Protein AF-A0A814ZM51-F1 (afdb_monomer)

Foldseek 3Di:
DDKDKDFPDLPDDQCCPPPVNVVLLVVLVVCVVVVVDDPVVSVVVSVVVSVVVSCVCPDVVVVVVCLWPKDKDAAWPDWDDDPRMIMTDGQKMKIATPVHRVDIDIDHD

Solvent-accessible surface area (backbone atoms only — not comparable to full-atom values): 6319 Å² total; per-residue (Å²): 129,56,69,49,78,49,66,83,59,98,79,83,67,79,50,48,84,40,76,67,29,40,55,49,51,54,53,49,48,52,38,39,74,70,64,76,43,52,72,70,56,52,54,48,52,53,52,52,48,44,52,52,51,50,52,51,67,69,30,64,69,45,64,64,71,41,66,44,52,74,45,75,53,64,49,73,72,49,75,48,78,56,94,65,33,36,41,38,32,39,55,32,38,35,39,33,29,72,73,40,77,85,52,67,47,78,48,67,113

InterPro domains:
  IPR003194 Transcription initiation factor IIA, gamma subunit [PTHR10966] (17-99)
  IPR009083 Transcription factor IIA, alpha-helical domain [G3DSA:1.10.287.190] (16-63)
  IPR009088 Transcription factor IIA, beta-barrel [G3DSA:2.30.18.10] (68-106)
  IPR009088 Transcription factor IIA, beta-barrel [SSF50784] (68-99)
  IPR015871 Transcription initiation factor IIA, gamma subunit, C-terminal [PF02751] (73-98)

Structure (mmCIF, N/CA/C/O backbone):
data_AF-A0A814ZM51-F1
#
_entry.id   AF-A0A814ZM51-F1
#
loop_
_atom_site.group_PDB
_atom_site.id
_atom_site.type_symbol
_atom_site.label_atom_id
_atom_site.label_alt_id
_atom_site.label_comp_id
_atom_site.label_asym_id
_atom_site.label_entity_id
_atom_site.label_seq_id
_atom_site.pdbx_PDB_ins_code
_atom_site.Cartn_x
_atom_site.Cartn_y
_atom_site.Cartn_z
_atom_site.occupancy
_atom_site.B_iso_or_equiv
_atom_site.auth_seq_id
_atom_site.auth_comp_id
_atom_site.auth_asym_id
_atom_site.auth_atom_id
_atom_site.pdbx_PDB_model_num
ATOM 1 N N . MET A 1 1 ? -3.002 -11.099 -12.528 1.00 53.59 1 MET A N 1
ATOM 2 C CA . MET A 1 1 ? -3.343 -9.691 -12.816 1.00 53.59 1 MET A CA 1
ATOM 3 C C . MET A 1 1 ? -2.473 -8.788 -11.958 1.00 53.59 1 MET A C 1
ATOM 5 O O . MET A 1 1 ? -2.750 -8.614 -10.774 1.00 53.59 1 MET A O 1
ATOM 9 N N . ASN A 1 2 ? -1.406 -8.246 -12.542 1.00 67.81 2 ASN A N 1
ATOM 10 C CA . ASN A 1 2 ? -0.422 -7.419 -11.839 1.00 67.81 2 ASN A CA 1
ATOM 11 C C . ASN A 1 2 ? -0.756 -5.923 -11.985 1.00 67.81 2 ASN A C 1
ATOM 13 O O . ASN A 1 2 ? -0.499 -5.327 -13.032 1.00 67.81 2 ASN A O 1
ATOM 17 N N . TYR A 1 3 ? -1.324 -5.300 -10.948 1.00 66.94 3 TYR A N 1
ATOM 18 C CA . TYR A 1 3 ? -1.589 -3.856 -10.925 1.00 66.94 3 TYR A CA 1
ATOM 19 C C . TYR A 1 3 ? -0.751 -3.141 -9.861 1.00 66.94 3 TYR A C 1
ATOM 21 O O . TYR A 1 3 ? -0.528 -3.654 -8.766 1.00 66.94 3 TYR A O 1
ATOM 29 N N . ILE A 1 4 ? -0.298 -1.933 -10.190 1.00 71.31 4 ILE A N 1
ATOM 30 C CA . ILE A 1 4 ? 0.403 -1.026 -9.279 1.00 71.31 4 ILE A CA 1
ATOM 31 C C . ILE A 1 4 ? -0.414 0.249 -9.157 1.00 71.31 4 ILE A C 1
ATOM 33 O O . ILE A 1 4 ? -0.828 0.829 -10.160 1.00 71.31 4 ILE A O 1
ATOM 37 N N . VAL A 1 5 ? -0.616 0.705 -7.924 1.00 67.31 5 VAL A N 1
ATOM 38 C CA . VAL A 1 5 ? -1.320 1.954 -7.643 1.00 67.31 5 VAL A CA 1
ATOM 39 C C . VAL A 1 5 ? -0.331 2.972 -7.078 1.00 67.31 5 VAL A C 1
ATOM 41 O O . VAL A 1 5 ? 0.317 2.713 -6.065 1.00 67.31 5 VAL A O 1
ATOM 44 N N . PHE A 1 6 ? -0.210 4.124 -7.734 1.00 68.56 6 PHE A N 1
ATOM 45 C CA . PHE A 1 6 ? 0.546 5.282 -7.262 1.00 68.56 6 PHE A CA 1
ATOM 46 C C . PHE A 1 6 ? -0.409 6.384 -6.823 1.00 68.56 6 PHE A C 1
ATOM 48 O O . PHE A 1 6 ? -1.471 6.585 -7.406 1.00 68.56 6 PHE A O 1
ATOM 55 N N . PHE A 1 7 ? 0.002 7.151 -5.824 1.00 64.19 7 PHE A N 1
ATOM 56 C CA . PHE A 1 7 ? -0.790 8.242 -5.276 1.00 64.19 7 PHE A CA 1
ATOM 57 C C . PHE A 1 7 ? 0.064 9.500 -5.273 1.00 64.19 7 PHE A C 1
ATOM 59 O O . PHE A 1 7 ? 1.199 9.473 -4.798 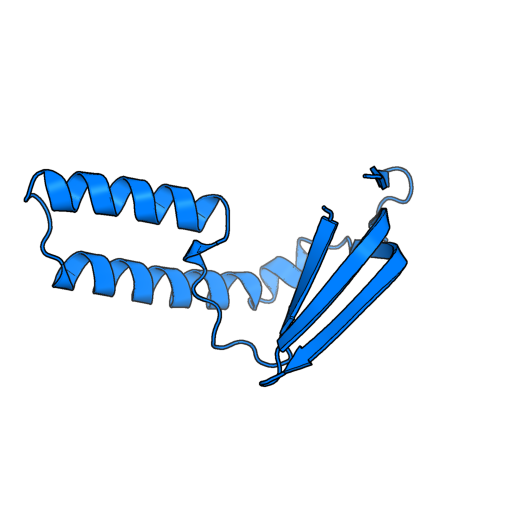1.00 64.19 7 PHE A O 1
ATOM 66 N N . ASN A 1 8 ? -0.476 10.603 -5.795 1.00 48.53 8 ASN A N 1
ATOM 67 C CA . ASN A 1 8 ? 0.218 11.896 -5.796 1.00 48.53 8 ASN A CA 1
ATOM 68 C C . ASN A 1 8 ? 0.037 12.685 -4.481 1.00 48.53 8 ASN A C 1
ATOM 70 O O . ASN A 1 8 ? 0.417 13.847 -4.393 1.00 48.53 8 ASN A O 1
ATOM 74 N N . GLY A 1 9 ? -0.510 12.059 -3.437 1.00 45.53 9 GLY A N 1
ATOM 75 C CA . GLY A 1 9 ? -0.735 12.675 -2.134 1.00 45.53 9 GLY A CA 1
ATOM 76 C C . GLY A 1 9 ? -0.583 11.648 -1.019 1.00 45.53 9 GLY A C 1
ATOM 77 O O . GLY A 1 9 ? -1.189 10.582 -1.054 1.00 45.53 9 GLY A O 1
ATOM 78 N N . ALA A 1 10 ? 0.234 11.972 -0.019 1.00 44.91 10 ALA A N 1
ATOM 79 C CA . ALA A 1 10 ? 0.653 11.071 1.055 1.00 44.91 10 ALA A CA 1
ATOM 80 C C . ALA A 1 10 ? -0.428 10.740 2.110 1.00 44.91 10 ALA A C 1
ATOM 82 O O . ALA A 1 10 ? -0.075 10.283 3.193 1.00 44.91 10 ALA A O 1
ATOM 83 N N . TYR A 1 11 ? -1.717 11.000 1.854 1.00 46.19 11 TYR A N 1
ATOM 84 C CA . TYR A 1 11 ? -2.679 11.154 2.954 1.00 46.19 11 TYR A CA 1
ATOM 85 C C . TYR A 1 11 ? -3.955 10.318 2.932 1.00 46.19 11 TYR A C 1
ATOM 87 O O . TYR A 1 11 ? -4.644 10.310 3.946 1.00 46.19 11 TYR A O 1
ATOM 95 N N . LEU A 1 12 ? -4.284 9.569 1.880 1.00 45.66 12 LEU A N 1
ATOM 96 C CA . LEU A 1 12 ? -5.540 8.806 1.870 1.00 45.66 12 LEU A CA 1
ATOM 97 C C . LEU A 1 12 ? -5.372 7.446 1.201 1.00 45.66 12 LEU A C 1
ATOM 99 O O . LEU A 1 12 ? -5.927 7.170 0.144 1.00 45.66 12 LEU A O 1
ATOM 103 N N . ILE A 1 13 ? -4.623 6.566 1.856 1.00 50.38 13 ILE A N 1
ATOM 104 C CA . ILE A 1 13 ? -4.770 5.133 1.634 1.00 50.38 13 ILE A CA 1
ATOM 105 C C . ILE A 1 13 ? -5.037 4.546 3.005 1.00 50.38 13 ILE A C 1
ATOM 107 O O . ILE A 1 13 ? -4.164 4.581 3.868 1.00 50.38 13 ILE A O 1
ATOM 111 N N . LYS A 1 14 ? -6.243 4.008 3.202 1.00 56.09 14 LYS A N 1
ATOM 112 C CA . LYS A 1 14 ? -6.465 3.009 4.247 1.00 56.09 14 LYS A CA 1
ATOM 113 C C . LYS A 1 14 ? -5.405 1.934 4.033 1.00 56.09 14 LYS A C 1
ATOM 115 O O . LYS A 1 14 ? -5.502 1.172 3.069 1.00 56.09 14 LYS A O 1
ATOM 120 N N . GLN A 1 15 ? -4.413 1.848 4.916 1.00 60.00 15 GLN A N 1
ATOM 121 C CA . GLN A 1 15 ? -3.326 0.865 4.824 1.00 60.00 15 GLN A CA 1
ATOM 122 C C . GLN A 1 15 ? -3.839 -0.583 4.977 1.00 60.00 15 GLN A C 1
ATOM 124 O O . GLN A 1 15 ? -3.072 -1.538 4.860 1.00 60.00 15 GLN A O 1
ATOM 129 N N . VAL A 1 16 ? -5.152 -0.746 5.177 1.00 58.28 16 VAL A N 1
ATOM 130 C CA . VAL A 1 16 ? -5.936 -1.985 5.237 1.00 58.28 16 VAL A CA 1
ATOM 131 C C . VAL A 1 16 ? -5.658 -2.946 4.079 1.00 58.28 16 VAL A C 1
ATOM 133 O O . VAL A 1 16 ? -5.703 -4.143 4.302 1.00 58.28 16 VAL A O 1
ATOM 136 N N . HIS A 1 17 ? -5.328 -2.481 2.868 1.00 69.00 17 HIS A N 1
ATOM 137 C CA . HIS A 1 17 ? -5.077 -3.384 1.726 1.00 69.00 17 HIS A CA 1
ATOM 138 C C . HIS A 1 17 ? -3.637 -3.917 1.625 1.00 69.00 17 HIS A C 1
ATOM 140 O O . HIS A 1 17 ? -3.322 -4.678 0.712 1.00 69.00 17 HIS A O 1
ATOM 146 N N . THR A 1 18 ? -2.753 -3.538 2.548 1.00 80.44 18 THR A N 1
ATOM 147 C CA . THR A 1 18 ? -1.431 -4.168 2.676 1.00 80.44 18 THR A CA 1
ATOM 148 C C . THR A 1 18 ? -1.556 -5.489 3.435 1.00 80.44 18 THR A C 1
ATOM 150 O O . THR A 1 18 ? -2.465 -5.644 4.243 1.00 80.44 18 THR A O 1
ATOM 153 N N . THR A 1 19 ? -0.633 -6.439 3.253 1.00 84.06 19 THR A N 1
ATOM 154 C CA . THR A 1 19 ? -0.668 -7.727 3.982 1.00 84.06 19 THR A CA 1
ATOM 155 C C . THR A 1 19 ? -0.746 -7.538 5.501 1.00 84.06 19 THR A C 1
ATOM 157 O O . THR A 1 19 ? -1.495 -8.233 6.180 1.00 84.06 19 THR A O 1
ATOM 160 N N . ILE A 1 20 ? 0.000 -6.567 6.034 1.00 87.25 20 ILE A N 1
ATOM 161 C CA . ILE A 1 20 ? -0.018 -6.227 7.461 1.00 87.25 20 ILE A CA 1
ATOM 162 C C . ILE A 1 20 ? -1.332 -5.552 7.878 1.00 87.25 20 ILE A C 1
ATOM 164 O O . ILE A 1 20 ? -1.856 -5.860 8.945 1.00 87.25 20 ILE A O 1
ATOM 168 N N . GLY A 1 21 ? -1.887 -4.677 7.034 1.00 87.06 21 GLY A N 1
ATOM 169 C CA . GLY A 1 21 ? -3.185 -4.049 7.267 1.00 87.06 21 GLY A CA 1
ATOM 170 C C . GLY A 1 21 ? -4.338 -5.053 7.264 1.00 87.06 21 GLY A C 1
ATOM 171 O O . GLY A 1 21 ? -5.194 -4.968 8.137 1.00 87.06 21 GLY A O 1
ATOM 172 N N . LEU A 1 22 ? -4.322 -6.031 6.351 1.00 87.75 22 LEU A N 1
ATOM 173 C CA . LEU A 1 22 ? -5.307 -7.116 6.290 1.00 87.75 22 LEU A CA 1
ATOM 174 C C . LEU A 1 22 ? -5.234 -7.994 7.540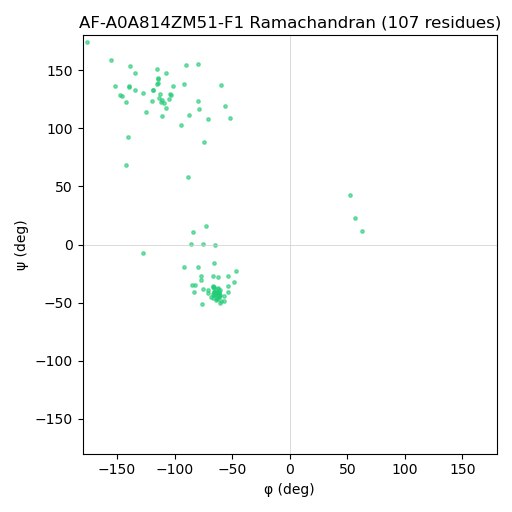 1.00 87.75 22 LEU A C 1
ATOM 176 O O . LEU A 1 22 ? -6.250 -8.220 8.185 1.00 87.75 22 LEU A O 1
ATOM 180 N N . ALA A 1 23 ? -4.029 -8.415 7.942 1.00 90.06 23 ALA A N 1
ATOM 181 C CA . ALA A 1 23 ? -3.848 -9.202 9.161 1.00 90.06 23 ALA A CA 1
ATOM 182 C C . ALA A 1 23 ? -4.327 -8.448 10.417 1.00 90.06 23 ALA A C 1
ATOM 184 O O . ALA A 1 23 ? -4.946 -9.032 11.311 1.00 90.06 23 ALA A O 1
ATOM 185 N N . LEU A 1 24 ? -4.075 -7.137 10.492 1.00 91.06 24 LEU A N 1
ATOM 186 C CA . LEU A 1 24 ? -4.584 -6.305 11.580 1.00 91.06 24 LEU A CA 1
ATOM 187 C C . LEU A 1 24 ? -6.117 -6.189 11.540 1.00 91.06 24 LEU A C 1
ATOM 189 O O . LEU A 1 24 ? -6.760 -6.347 12.572 1.00 91.06 24 LEU A O 1
ATOM 193 N N . ASP A 1 25 ? -6.713 -5.942 10.374 1.00 90.19 25 ASP A N 1
ATOM 194 C CA . ASP A 1 25 ? -8.171 -5.853 10.225 1.00 90.19 25 ASP A CA 1
ATOM 195 C C . ASP A 1 25 ? -8.850 -7.178 10.606 1.00 90.19 25 ASP A C 1
ATOM 197 O O . ASP A 1 25 ? -9.804 -7.176 11.382 1.00 90.19 25 ASP A O 1
ATOM 201 N N . ASP A 1 26 ? -8.309 -8.316 10.164 1.00 91.62 26 ASP A N 1
ATOM 202 C CA . ASP A 1 26 ? -8.823 -9.650 10.492 1.00 91.62 26 ASP A CA 1
ATOM 203 C C . ASP A 1 26 ? -8.768 -9.932 12.000 1.00 91.62 26 ASP A C 1
ATOM 205 O O . ASP A 1 26 ? -9.746 -10.393 12.598 1.00 91.62 26 ASP A O 1
ATOM 209 N N . THR A 1 27 ? -7.648 -9.599 12.649 1.00 93.25 27 THR A N 1
ATOM 210 C CA . THR A 1 27 ? -7.514 -9.763 14.106 1.00 93.25 27 THR A CA 1
ATOM 211 C C . THR A 1 27 ? -8.473 -8.852 14.872 1.00 93.25 27 THR A C 1
ATOM 213 O O . THR A 1 27 ? -9.139 -9.306 15.805 1.00 93.25 27 THR A O 1
ATOM 216 N N . LEU A 1 28 ? -8.618 -7.588 14.465 1.00 93.00 28 LEU A N 1
ATOM 217 C CA . LEU A 1 28 ? -9.556 -6.652 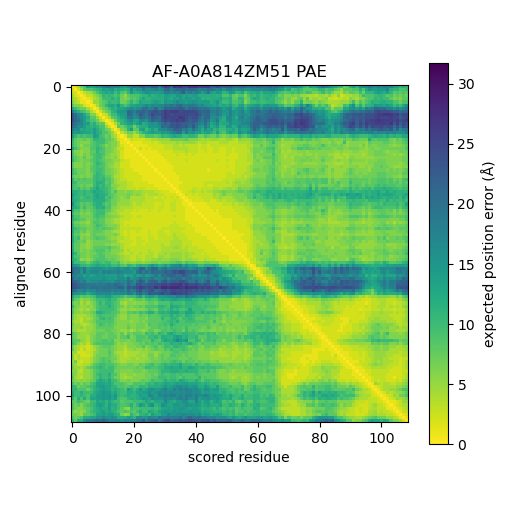15.089 1.00 93.00 28 LEU A CA 1
ATOM 218 C C . LEU A 1 28 ? -11.017 -7.068 14.876 1.00 93.00 28 LEU A C 1
ATOM 220 O O . LEU A 1 28 ? -11.822 -6.934 15.801 1.00 93.00 28 LEU A O 1
ATOM 224 N N . ARG A 1 29 ? -11.366 -7.620 13.707 1.00 91.38 29 ARG A N 1
ATOM 225 C CA . ARG A 1 29 ? -12.697 -8.187 13.435 1.00 91.38 29 ARG A CA 1
ATOM 226 C C . ARG A 1 29 ? -13.008 -9.365 14.341 1.00 91.38 29 ARG A C 1
ATOM 228 O O . ARG A 1 29 ? -14.119 -9.443 14.860 1.00 91.38 29 ARG A O 1
ATOM 235 N N . GLU A 1 30 ? -12.047 -10.254 14.569 1.00 94.81 30 GLU A N 1
ATOM 236 C CA . GLU A 1 30 ? -12.246 -11.383 15.477 1.00 94.81 30 GLU A CA 1
ATOM 237 C C . GLU A 1 30 ? -12.447 -10.913 16.927 1.00 94.81 30 GLU A C 1
ATOM 239 O O . GLU A 1 30 ? -13.338 -11.405 17.623 1.00 94.81 30 GLU A O 1
ATOM 244 N N . LEU A 1 31 ? -11.691 -9.908 17.379 1.00 93.94 31 LEU A N 1
ATOM 245 C CA . LEU A 1 31 ? -11.865 -9.315 18.711 1.00 93.94 31 LEU A CA 1
ATOM 246 C C . LEU A 1 31 ? -13.201 -8.572 18.863 1.00 93.94 31 LEU A C 1
ATOM 248 O O . LEU A 1 31 ? -13.819 -8.628 19.930 1.00 93.94 31 LEU A O 1
ATOM 252 N N . LEU A 1 32 ? -13.670 -7.916 17.799 1.00 93.31 32 LEU A N 1
ATOM 253 C CA . LEU A 1 32 ? -14.993 -7.295 17.741 1.00 93.31 32 LEU A CA 1
ATOM 254 C C . LEU A 1 32 ? 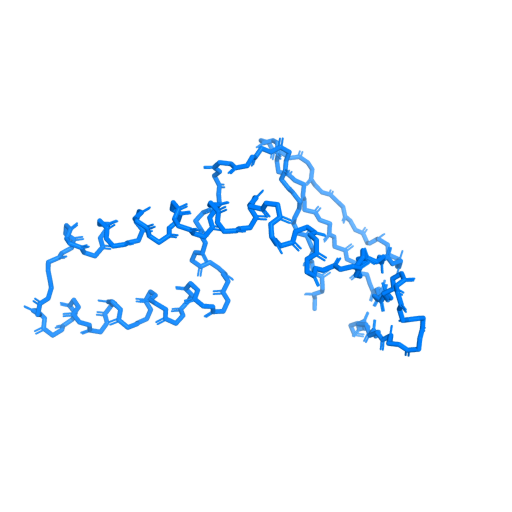-16.103 -8.354 17.807 1.00 93.31 32 LEU A C 1
ATOM 256 O O . LEU A 1 32 ? -17.061 -8.194 18.561 1.00 93.31 32 LEU A O 1
ATOM 260 N N . ARG A 1 33 ? -15.958 -9.463 17.068 1.00 94.31 33 ARG A N 1
ATOM 261 C CA . ARG A 1 33 ? -16.912 -10.586 17.063 1.00 94.31 33 ARG A CA 1
ATOM 262 C C . ARG A 1 33 ? -17.030 -11.242 18.437 1.00 94.31 33 ARG A C 1
ATOM 264 O O . ARG A 1 33 ? -18.127 -11.608 18.845 1.00 94.31 33 ARG A O 1
ATOM 271 N N . ARG A 1 34 ? -15.916 -11.342 19.168 1.00 95.44 34 ARG A N 1
ATOM 272 C CA . ARG A 1 34 ? -15.873 -11.824 20.559 1.00 95.44 34 ARG A CA 1
ATOM 273 C C . ARG A 1 34 ? -16.388 -10.808 21.583 1.00 95.44 34 ARG A C 1
ATOM 275 O O . ARG A 1 34 ? -16.368 -11.110 22.770 1.00 95.44 34 ARG A O 1
ATOM 282 N N . GLN A 1 35 ? -16.817 -9.621 21.146 1.00 92.19 35 GLN A N 1
ATOM 283 C CA . GLN A 1 35 ? -17.255 -8.510 22.001 1.00 92.19 35 GLN A CA 1
ATOM 284 C C . GLN A 1 35 ? -16.198 -8.053 23.025 1.00 92.19 35 GLN A C 1
A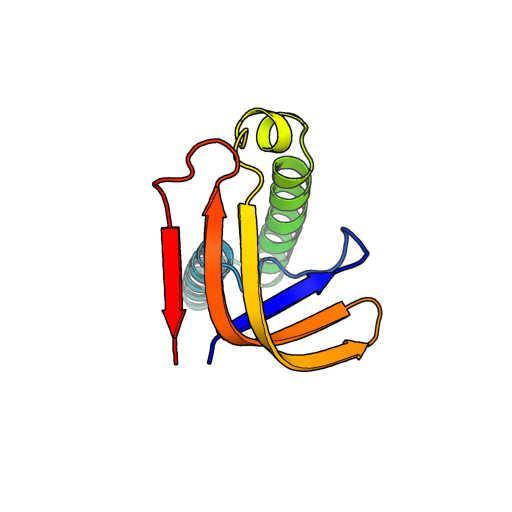TOM 286 O O . GLN A 1 35 ? -16.526 -7.425 24.026 1.00 92.19 35 GLN A O 1
ATOM 291 N N . ILE A 1 36 ? -14.916 -8.334 22.764 1.00 94.38 36 ILE A N 1
ATOM 292 C CA . ILE A 1 36 ? -13.795 -7.880 23.601 1.00 94.38 36 ILE A CA 1
ATOM 293 C C . ILE A 1 36 ? -13.537 -6.390 23.352 1.00 94.38 36 ILE A C 1
ATOM 295 O O . ILE A 1 36 ? -13.225 -5.637 24.272 1.00 94.38 36 ILE A O 1
ATOM 299 N N . LEU A 1 37 ? -13.670 -5.961 22.093 1.00 92.94 37 LEU A N 1
ATOM 300 C CA . LEU A 1 37 ? -13.495 -4.577 21.667 1.00 92.94 37 LEU A CA 1
ATOM 301 C C . LEU A 1 37 ? -14.806 -4.002 21.138 1.00 92.94 37 LEU A C 1
ATOM 303 O O . LEU A 1 37 ? -15.631 -4.708 20.565 1.00 92.94 37 LEU A O 1
ATOM 307 N N . THR A 1 38 ? -14.967 -2.687 21.272 1.00 92.94 38 THR A N 1
ATOM 308 C CA . THR A 1 38 ? -16.066 -1.954 20.636 1.00 92.94 38 THR A CA 1
ATOM 309 C C . THR A 1 38 ? -15.654 -1.460 19.253 1.00 92.94 38 THR A C 1
ATOM 311 O O . THR A 1 38 ? -14.478 -1.186 18.997 1.00 92.94 38 THR A O 1
ATOM 314 N N . SER A 1 39 ? -16.636 -1.259 18.369 1.00 91.12 39 SER A N 1
ATOM 315 C CA . SER A 1 39 ? -16.409 -0.708 17.021 1.00 91.12 39 SER A CA 1
ATOM 316 C C . SER A 1 39 ? -15.637 0.623 17.053 1.00 91.12 39 SER A C 1
ATOM 318 O O . SER A 1 39 ? -14.746 0.865 16.239 1.00 91.12 39 SER A O 1
ATOM 320 N N . ARG A 1 40 ? -15.897 1.456 18.071 1.00 92.12 40 ARG A N 1
ATOM 321 C CA . ARG A 1 40 ? -15.205 2.736 18.269 1.00 92.12 40 ARG A CA 1
ATOM 322 C C . ARG A 1 40 ? -13.703 2.562 18.517 1.00 92.12 40 ARG A C 1
ATOM 324 O O . ARG A 1 40 ? -12.911 3.319 17.964 1.00 92.12 40 ARG A O 1
ATOM 331 N N . VAL A 1 41 ? -13.314 1.569 19.319 1.00 92.06 41 VAL A N 1
ATOM 332 C CA . VAL A 1 41 ? -11.901 1.276 19.614 1.00 92.06 41 VAL A CA 1
ATOM 333 C C . VAL A 1 41 ? -11.202 0.688 18.392 1.00 92.06 41 VAL A C 1
ATOM 335 O O . VAL A 1 41 ? -10.092 1.103 18.075 1.00 92.06 41 VAL A O 1
ATOM 338 N N . VAL A 1 42 ? -11.862 -0.212 17.660 1.00 89.75 42 VAL A N 1
ATOM 339 C CA . VAL A 1 42 ? -11.328 -0.766 16.404 1.00 89.75 42 VAL A CA 1
ATOM 340 C C . VAL A 1 42 ? -11.022 0.351 15.405 1.00 89.75 42 VAL A C 1
ATOM 342 O O . VAL A 1 42 ? -9.915 0.417 14.875 1.00 89.75 42 VAL A O 1
ATOM 345 N N . HIS A 1 43 ? -11.963 1.277 15.204 1.00 88.00 43 HIS A N 1
ATOM 346 C CA . HIS A 1 43 ? -11.758 2.412 14.305 1.00 88.00 43 HIS A CA 1
ATOM 347 C C . HIS A 1 43 ? -10.606 3.320 14.761 1.00 88.00 43 HIS A C 1
ATOM 349 O O . HIS A 1 43 ? -9.818 3.783 13.938 1.00 88.00 43 HIS A O 1
ATOM 355 N N . TYR A 1 44 ? -10.470 3.537 16.072 1.00 90.88 44 TYR A N 1
ATOM 356 C CA . TYR A 1 44 ? -9.357 4.297 16.636 1.00 90.88 44 TYR A CA 1
ATOM 357 C C . TYR A 1 44 ? -8.000 3.626 16.371 1.00 90.88 44 TYR A C 1
ATOM 359 O O . TYR A 1 44 ? -7.077 4.291 15.907 1.00 90.88 44 TYR A O 1
ATOM 367 N N . ILE A 1 45 ? -7.885 2.314 16.604 1.00 91.06 45 ILE A N 1
ATOM 368 C CA . ILE A 1 45 ? -6.646 1.557 16.360 1.00 91.06 45 ILE A CA 1
ATOM 369 C C . ILE A 1 45 ? -6.251 1.630 14.883 1.00 91.06 45 ILE A C 1
ATOM 371 O O . ILE A 1 45 ? -5.084 1.875 14.584 1.00 91.06 45 ILE A O 1
ATOM 375 N N . LEU A 1 46 ? -7.210 1.478 13.964 1.00 87.81 46 LEU A N 1
ATOM 376 C CA . LEU A 1 46 ? -6.958 1.611 12.526 1.00 87.81 46 LEU A CA 1
ATOM 377 C C . LEU A 1 46 ? -6.458 3.018 12.158 1.00 87.81 46 LEU A C 1
ATOM 379 O O . LEU A 1 46 ? -5.502 3.143 11.399 1.00 87.81 46 LEU A O 1
ATOM 383 N N . GLY A 1 47 ? -7.031 4.071 12.750 1.00 86.69 47 GLY A N 1
ATOM 384 C CA . GLY A 1 47 ? -6.560 5.444 12.537 1.00 86.69 47 GLY A CA 1
ATOM 385 C C . GLY A 1 47 ? -5.134 5.680 13.051 1.00 86.69 47 GLY A C 1
ATOM 386 O O . GLY A 1 47 ? -4.323 6.317 12.378 1.00 86.69 47 GLY A O 1
ATOM 387 N N . VAL A 1 48 ? -4.794 5.129 14.221 1.00 88.56 48 VAL A N 1
ATOM 388 C CA . VAL A 1 48 ? -3.422 5.182 14.759 1.00 88.56 48 VAL A CA 1
ATOM 389 C C . VAL A 1 48 ? -2.459 4.393 13.872 1.00 88.56 48 VAL A C 1
ATOM 391 O O . VAL A 1 48 ? -1.348 4.853 13.608 1.00 88.56 48 VAL A O 1
ATOM 394 N N . PHE A 1 49 ? -2.876 3.228 13.383 1.00 87.81 49 PHE A N 1
ATOM 395 C CA . PHE A 1 49 ? -2.079 2.415 12.472 1.00 87.81 49 PHE A CA 1
ATOM 396 C C . PHE A 1 49 ? -1.744 3.173 11.182 1.00 87.81 49 PHE A C 1
ATOM 398 O O . PHE A 1 49 ? -0.567 3.262 10.824 1.00 87.81 49 PHE A O 1
ATOM 405 N N . ASP A 1 50 ? -2.743 3.790 10.543 1.00 83.75 50 ASP A N 1
ATOM 406 C CA . ASP A 1 50 ? -2.547 4.604 9.338 1.00 83.75 50 ASP A CA 1
ATOM 407 C C . ASP A 1 50 ? -1.549 5.750 9.598 1.00 83.75 50 ASP A C 1
ATOM 409 O O . ASP A 1 50 ? -0.619 5.964 8.814 1.00 83.75 50 ASP A O 1
ATOM 413 N N . TYR A 1 51 ? -1.672 6.446 10.736 1.00 83.75 51 TYR A N 1
ATOM 414 C CA . TYR A 1 51 ? -0.743 7.510 11.130 1.00 83.75 51 TYR A CA 1
ATOM 415 C C . TYR A 1 51 ? 0.702 7.006 11.282 1.00 83.75 51 TYR A C 1
ATOM 417 O O . TYR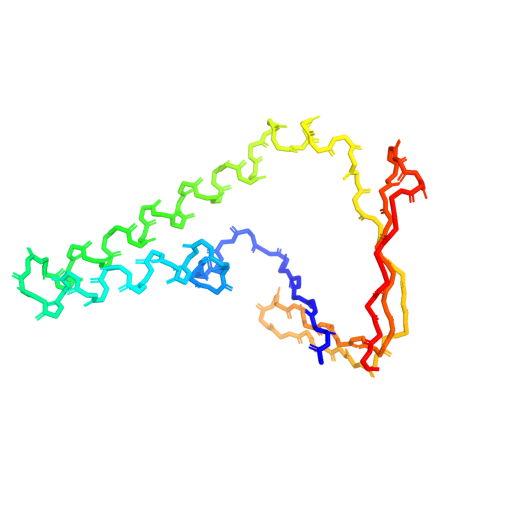 A 1 51 ? 1.630 7.580 10.702 1.00 83.75 51 TYR A O 1
ATOM 425 N N . ILE A 1 52 ? 0.905 5.916 12.027 1.00 85.19 52 ILE A N 1
ATOM 426 C CA . ILE A 1 52 ? 2.241 5.378 12.313 1.00 85.19 52 ILE A CA 1
ATOM 427 C C . ILE A 1 52 ? 2.906 4.833 11.047 1.00 85.19 52 ILE A C 1
ATOM 429 O O . ILE A 1 52 ? 4.092 5.088 10.827 1.00 85.19 52 ILE A O 1
ATOM 433 N N . ILE A 1 53 ? 2.174 4.118 10.190 1.00 82.38 53 ILE A N 1
ATOM 434 C CA . ILE A 1 53 ? 2.729 3.590 8.937 1.00 82.38 53 ILE A CA 1
ATOM 435 C C . ILE A 1 53 ? 3.162 4.730 8.018 1.00 82.38 53 ILE A C 1
ATOM 437 O O . ILE A 1 53 ? 4.288 4.710 7.516 1.00 82.38 53 ILE A O 1
ATOM 441 N N . ASN A 1 54 ? 2.328 5.760 7.859 1.00 78.75 54 ASN A N 1
ATOM 442 C CA . ASN A 1 54 ? 2.678 6.923 7.047 1.00 78.75 54 ASN A CA 1
ATOM 443 C C . ASN A 1 54 ? 3.907 7.648 7.607 1.00 78.75 54 ASN A C 1
ATOM 445 O O . ASN A 1 54 ? 4.813 8.001 6.851 1.00 78.75 54 ASN A O 1
ATOM 449 N N . GLN A 1 55 ? 3.998 7.808 8.930 1.00 82.00 55 GLN A N 1
ATOM 450 C CA . GLN A 1 55 ? 5.179 8.386 9.570 1.00 82.00 55 GLN A CA 1
ATOM 451 C C . GLN A 1 55 ? 6.436 7.544 9.302 1.00 82.00 55 GLN A C 1
ATOM 453 O O . GLN A 1 55 ? 7.487 8.091 8.971 1.00 82.00 55 GLN A O 1
ATOM 458 N N . LYS A 1 56 ? 6.347 6.214 9.414 1.00 80.12 56 LYS A N 1
ATOM 459 C CA . LYS A 1 56 ? 7.490 5.312 9.213 1.00 80.12 56 LYS A CA 1
ATOM 460 C C . LYS A 1 56 ? 7.945 5.270 7.759 1.00 80.12 56 LYS A C 1
ATOM 462 O O . LYS A 1 56 ? 9.144 5.390 7.524 1.00 80.12 56 LYS A O 1
ATOM 467 N N . LEU A 1 57 ? 7.024 5.166 6.802 1.00 76.19 57 LEU A N 1
ATOM 468 C CA . LEU A 1 57 ? 7.339 5.147 5.369 1.00 76.19 57 LEU A CA 1
ATOM 469 C C . LEU A 1 57 ? 7.932 6.475 4.883 1.00 76.19 57 LEU A C 1
ATOM 471 O O . LEU A 1 57 ? 8.859 6.467 4.075 1.00 76.19 57 LEU A O 1
ATOM 475 N N . ASN A 1 58 ? 7.442 7.603 5.405 1.00 70.31 58 ASN A N 1
ATOM 476 C CA . ASN A 1 58 ? 7.975 8.926 5.075 1.00 70.31 58 ASN A CA 1
ATOM 477 C C . ASN A 1 58 ? 9.262 9.262 5.831 1.00 70.31 58 ASN A C 1
ATOM 479 O O . ASN A 1 58 ? 9.997 10.159 5.407 1.00 70.31 58 ASN A O 1
ATOM 483 N N . SER A 1 59 ? 9.544 8.563 6.936 1.00 66.50 59 SER A N 1
ATOM 484 C CA . SER A 1 59 ? 10.756 8.798 7.709 1.00 66.50 59 SER A CA 1
ATOM 485 C C . SER A 1 59 ? 11.994 8.572 6.847 1.00 66.50 59 SER A C 1
ATOM 487 O O . SER A 1 59 ? 12.117 7.593 6.106 1.00 66.50 59 SER A O 1
ATOM 489 N N . GLN A 1 60 ? 12.948 9.483 6.996 1.00 53.28 60 GLN A N 1
ATOM 490 C CA . GLN A 1 60 ? 14.232 9.463 6.307 1.00 53.28 60 GLN A CA 1
ATOM 491 C C . GLN A 1 60 ? 14.983 8.132 6.501 1.00 53.28 60 GLN A C 1
ATOM 493 O O . GLN A 1 60 ? 15.647 7.653 5.589 1.00 53.28 60 GLN A O 1
ATOM 498 N N . SER A 1 61 ? 14.722 7.438 7.612 1.00 53.28 61 SER A N 1
ATOM 499 C CA . SER A 1 61 ? 15.263 6.110 7.896 1.00 53.28 61 SER A CA 1
ATOM 500 C C . SER A 1 61 ? 14.840 5.006 6.913 1.00 53.28 61 SER A C 1
ATOM 502 O O . SER A 1 61 ? 15.596 4.057 6.733 1.00 53.28 61 SER A O 1
ATOM 504 N N . VAL A 1 62 ? 13.674 5.097 6.257 1.00 55.88 62 VAL A N 1
ATOM 505 C CA . VAL A 1 62 ? 13.266 4.140 5.206 1.00 55.88 62 VAL A CA 1
ATOM 506 C C . VAL A 1 62 ? 13.895 4.503 3.863 1.00 55.88 62 VAL A C 1
ATOM 508 O O . VAL A 1 62 ? 14.275 3.603 3.120 1.00 55.88 62 VAL A O 1
ATOM 511 N N . LYS A 1 63 ? 14.063 5.800 3.577 1.00 52.50 63 LYS A N 1
ATOM 512 C CA . LYS A 1 63 ? 14.753 6.290 2.373 1.00 52.50 63 LYS A CA 1
ATOM 513 C C . LYS A 1 63 ? 16.249 5.951 2.393 1.00 52.50 63 LYS A C 1
ATOM 515 O O . LYS A 1 63 ? 16.800 5.601 1.362 1.00 52.50 63 LYS A O 1
ATOM 520 N N . GLU A 1 64 ? 16.875 5.995 3.569 1.00 47.31 64 GLU A N 1
ATOM 521 C CA . GLU A 1 64 ? 18.301 5.693 3.762 1.00 47.31 64 GLU A CA 1
ATOM 522 C C . GLU A 1 64 ? 18.579 4.188 3.945 1.00 47.31 64 GLU A C 1
ATOM 524 O O . GLU A 1 64 ? 19.591 3.693 3.456 1.00 47.31 64 GLU A O 1
ATOM 529 N N . ARG A 1 65 ? 17.682 3.418 4.591 1.00 49.69 65 ARG A N 1
ATOM 530 C CA . ARG A 1 65 ? 17.835 1.949 4.718 1.00 49.69 65 ARG A CA 1
ATOM 531 C C . ARG A 1 65 ? 17.478 1.185 3.443 1.00 49.69 65 ARG A C 1
ATOM 533 O O . ARG A 1 65 ? 18.024 0.107 3.223 1.00 49.69 65 ARG A O 1
ATOM 540 N N . LYS A 1 66 ? 16.597 1.719 2.590 1.00 48.69 66 LYS A N 1
ATOM 541 C CA . LYS A 1 66 ? 16.352 1.199 1.235 1.00 48.69 66 LYS A CA 1
ATOM 542 C C . LYS A 1 66 ? 17.305 1.848 0.232 1.00 48.69 66 LYS A C 1
ATOM 544 O O . LYS A 1 66 ? 16.849 2.433 -0.745 1.00 48.69 66 LYS A O 1
ATOM 549 N N . GLY A 1 67 ? 18.620 1.715 0.432 1.00 48.47 67 GLY A N 1
ATOM 550 C CA . GLY A 1 67 ? 19.607 2.117 -0.585 1.00 48.47 67 GLY A CA 1
ATOM 551 C C . GLY A 1 67 ? 19.253 1.607 -1.996 1.00 48.47 67 GLY A C 1
ATOM 552 O O . GLY A 1 67 ? 19.616 2.213 -2.998 1.00 48.47 67 GLY A O 1
ATOM 553 N N . SER A 1 68 ? 18.456 0.542 -2.078 1.00 58.53 68 SER A N 1
ATOM 554 C CA . SER A 1 68 ? 17.761 0.054 -3.259 1.00 58.53 68 SER A CA 1
ATOM 555 C C . SER A 1 68 ? 16.539 0.900 -3.656 1.00 58.53 68 SER A C 1
ATOM 557 O O . SER A 1 68 ? 15.389 0.573 -3.346 1.00 58.53 68 SER A O 1
ATOM 559 N N . ASN A 1 69 ? 16.756 1.935 -4.469 1.00 71.62 69 ASN A N 1
ATOM 560 C CA . ASN A 1 69 ? 15.684 2.394 -5.355 1.00 71.62 69 ASN A CA 1
ATOM 561 C C . ASN A 1 69 ? 15.231 1.202 -6.211 1.00 71.62 69 ASN A C 1
ATOM 563 O O . ASN A 1 69 ? 16.033 0.614 -6.942 1.00 71.62 69 ASN A O 1
ATOM 567 N N . LEU A 1 70 ? 13.959 0.827 -6.091 1.00 78.50 70 LEU A N 1
ATOM 568 C CA . LEU A 1 70 ? 13.358 -0.202 -6.928 1.00 78.50 70 LEU A CA 1
ATOM 569 C C . LEU A 1 70 ? 12.998 0.415 -8.276 1.00 78.50 70 LEU A C 1
ATOM 571 O O . LEU A 1 70 ? 12.254 1.391 -8.349 1.00 78.50 70 LEU A O 1
ATOM 575 N N . ILE A 1 71 ? 13.525 -0.175 -9.339 1.00 83.06 71 ILE A N 1
ATOM 576 C CA . ILE A 1 71 ? 13.216 0.181 -10.718 1.00 83.06 71 ILE A CA 1
ATOM 577 C C . ILE A 1 71 ? 12.280 -0.897 -11.248 1.00 83.06 71 ILE A C 1
ATOM 579 O O . ILE A 1 71 ? 12.585 -2.083 -11.137 1.00 83.06 71 ILE A O 1
ATOM 583 N N . PHE A 1 72 ? 11.157 -0.493 -11.832 1.00 87.19 72 PHE A N 1
ATOM 584 C CA . PHE A 1 72 ? 10.239 -1.404 -12.505 1.00 87.19 72 PHE A CA 1
ATOM 585 C C . PHE A 1 72 ? 10.185 -1.081 -14.000 1.00 87.19 72 PHE A C 1
ATOM 587 O O . PHE A 1 72 ? 10.182 0.087 -14.392 1.00 87.19 72 PHE A O 1
ATOM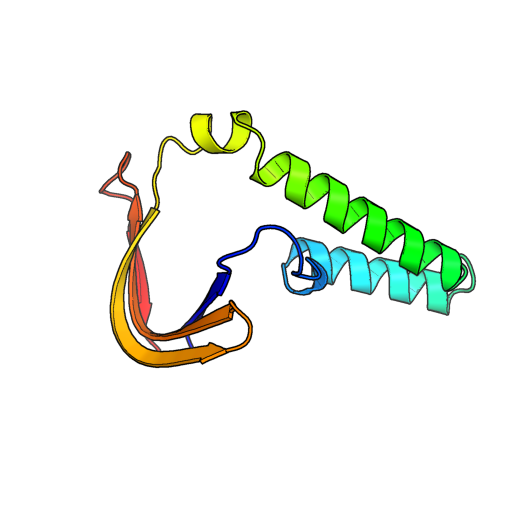 594 N N . LYS A 1 73 ? 10.186 -2.114 -14.845 1.00 88.25 73 LYS A N 1
ATOM 595 C CA . LYS A 1 73 ? 10.094 -2.005 -16.310 1.00 88.25 73 LYS A CA 1
ATOM 596 C C . LYS A 1 73 ? 9.178 -3.094 -16.841 1.00 88.25 73 LYS A C 1
ATOM 598 O O . LYS A 1 73 ? 9.289 -4.233 -16.405 1.00 88.25 73 LYS A O 1
ATOM 603 N N . GLY A 1 74 ? 8.291 -2.765 -17.770 1.00 89.12 74 GLY A N 1
ATOM 604 C CA . GLY A 1 74 ? 7.282 -3.718 -18.214 1.00 89.12 74 GLY A CA 1
ATOM 605 C C . GLY A 1 74 ? 6.398 -3.217 -19.345 1.00 89.12 74 GLY A C 1
ATOM 606 O O . GLY A 1 74 ? 6.483 -2.050 -19.735 1.00 89.12 74 GLY A O 1
ATOM 607 N N . HIS A 1 75 ? 5.543 -4.106 -19.848 1.00 91.06 75 HIS A N 1
ATOM 608 C CA . HIS A 1 75 ? 4.510 -3.771 -20.822 1.00 91.06 75 HIS A CA 1
ATOM 609 C C . HIS A 1 75 ? 3.240 -3.314 -20.097 1.00 91.06 75 HIS A C 1
ATOM 611 O O . HIS A 1 75 ? 2.594 -4.094 -19.396 1.00 91.06 75 HIS A O 1
ATOM 617 N N . LEU A 1 76 ? 2.912 -2.028 -20.229 1.00 91.31 76 LEU A N 1
ATOM 618 C CA . LEU A 1 76 ? 1.716 -1.430 -19.641 1.00 91.31 76 LEU A CA 1
ATOM 619 C C . LEU A 1 76 ? 0.493 -1.780 -20.498 1.00 91.31 76 LEU A C 1
ATOM 621 O O . LEU A 1 76 ? 0.405 -1.338 -21.640 1.00 91.31 76 LEU A O 1
ATOM 625 N N . ARG A 1 77 ? -0.466 -2.515 -19.929 1.00 91.50 77 ARG A N 1
ATOM 626 C CA . ARG A 1 77 ? -1.744 -2.848 -20.571 1.00 91.50 77 ARG A CA 1
ATOM 627 C C . ARG A 1 77 ? -2.698 -1.659 -20.556 1.00 91.50 77 ARG A C 1
ATOM 629 O O . ARG A 1 77 ? -3.291 -1.307 -21.570 1.00 91.50 77 ARG A O 1
ATOM 636 N N . SER A 1 78 ? -2.904 -1.066 -19.382 1.00 91.56 78 SER A N 1
ATOM 637 C CA . SER A 1 78 ? -3.819 0.064 -19.212 1.00 91.56 78 SER A CA 1
ATOM 638 C C . SER A 1 78 ? -3.450 0.914 -18.001 1.00 91.56 78 SER A C 1
ATOM 640 O O . SER A 1 78 ? -2.753 0.470 -17.089 1.00 91.56 78 SER A O 1
ATOM 642 N N . TYR A 1 79 ? -3.915 2.162 -17.994 1.00 91.88 79 TYR A N 1
ATOM 643 C CA . TYR A 1 79 ? -3.737 3.084 -16.880 1.00 91.88 79 TYR A CA 1
ATOM 644 C C . TYR A 1 79 ? -5.021 3.875 -16.619 1.00 91.88 79 TYR A C 1
ATOM 646 O O . TYR A 1 79 ? -5.823 4.103 -17.524 1.00 91.88 79 TYR A O 1
ATOM 654 N N . ARG A 1 80 ? -5.213 4.318 -15.376 1.00 88.31 80 ARG A N 1
ATOM 655 C CA . ARG A 1 80 ? -6.311 5.202 -14.975 1.00 88.31 80 ARG A CA 1
ATOM 656 C C . ARG A 1 80 ? -5.819 6.210 -13.947 1.00 88.31 80 ARG A C 1
ATOM 658 O O . ARG A 1 80 ? -5.343 5.812 -12.891 1.00 88.31 80 ARG A O 1
ATOM 665 N N . GLY A 1 81 ? -5.973 7.494 -14.254 1.00 88.94 81 GLY A N 1
ATOM 666 C CA . GLY A 1 81 ? -5.766 8.599 -13.319 1.00 88.94 81 GLY A CA 1
ATOM 667 C C . GLY A 1 81 ? -7.112 9.199 -12.916 1.00 88.94 81 GLY A C 1
ATOM 668 O O . GLY A 1 81 ? -7.833 9.688 -13.780 1.00 88.94 81 GLY A O 1
ATOM 669 N N . CYS A 1 82 ? -7.480 9.137 -11.638 1.00 84.12 82 CYS A N 1
ATOM 670 C CA . CYS A 1 82 ? -8.715 9.725 -11.109 1.00 84.12 82 CYS A CA 1
ATOM 671 C C . CYS A 1 82 ? -8.498 10.100 -9.638 1.00 84.12 82 CYS A C 1
ATOM 673 O O . CYS A 1 82 ? -7.865 9.339 -8.914 1.00 84.12 82 CYS A O 1
ATOM 675 N N . ASP A 1 83 ? -8.955 11.278 -9.211 1.00 83.19 83 ASP A N 1
ATOM 676 C CA . ASP A 1 83 ? -8.836 11.759 -7.824 1.00 83.19 83 ASP A CA 1
ATOM 677 C C . ASP A 1 83 ? -7.410 11.706 -7.248 1.00 83.19 83 ASP A C 1
ATOM 679 O O . ASP A 1 83 ? -7.185 11.297 -6.114 1.00 83.19 83 ASP A O 1
ATOM 683 N N . GLN A 1 84 ? -6.414 12.109 -8.049 1.00 80.56 84 GLN A N 1
ATOM 684 C CA . GLN A 1 84 ? -4.983 12.061 -7.689 1.00 80.56 84 GLN A CA 1
ATOM 685 C C . GLN A 1 84 ? -4.434 10.638 -7.441 1.00 80.56 84 GLN A C 1
ATOM 687 O O . GLN A 1 84 ? -3.292 10.477 -6.993 1.00 80.56 84 GLN A O 1
ATOM 692 N N . VAL A 1 85 ? -5.212 9.612 -7.800 1.00 81.38 85 VAL A N 1
ATOM 693 C CA . VAL A 1 85 ? -4.838 8.198 -7.783 1.00 81.38 85 VAL A CA 1
ATOM 694 C C . VAL A 1 85 ? -4.535 7.732 -9.198 1.00 81.38 85 VAL A C 1
ATOM 696 O O . VAL A 1 85 ? -5.341 7.893 -10.114 1.00 81.38 85 VAL A O 1
ATOM 699 N N . TRP A 1 86 ? -3.378 7.106 -9.368 1.00 85.12 86 TRP A N 1
ATOM 700 C CA . TRP A 1 86 ? -2.954 6.456 -10.598 1.00 85.12 86 TRP A CA 1
ATOM 701 C C . TRP A 1 86 ? -2.967 4.948 -10.407 1.00 85.12 86 TRP A C 1
ATOM 703 O O . TRP A 1 86 ? -2.268 4.423 -9.554 1.00 85.12 86 TRP A O 1
ATOM 713 N N . THR A 1 87 ? -3.731 4.235 -11.221 1.00 85.88 87 THR A N 1
ATOM 714 C CA . THR A 1 87 ? -3.723 2.769 -11.282 1.00 85.88 87 THR A CA 1
ATOM 715 C C . THR A 1 87 ? -3.123 2.343 -12.611 1.00 85.88 87 THR A C 1
ATOM 717 O O . THR A 1 87 ? -3.596 2.786 -13.655 1.00 85.88 87 THR A O 1
ATOM 720 N N . LEU A 1 88 ? -2.084 1.514 -12.584 1.00 88.00 88 LEU A N 1
ATOM 721 C CA . LEU A 1 88 ? -1.402 0.981 -13.761 1.00 88.00 88 LEU A CA 1
ATOM 722 C C . LEU A 1 88 ? -1.526 -0.538 -13.755 1.00 88.00 88 LEU A C 1
ATOM 724 O O . LEU A 1 88 ? -1.272 -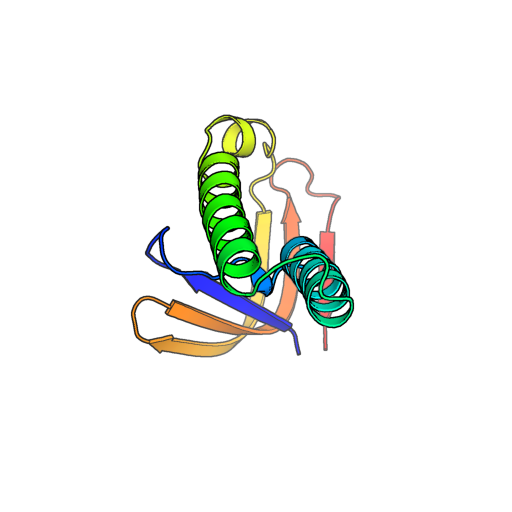1.177 -12.737 1.00 88.00 88 LEU A O 1
ATOM 728 N N . LEU A 1 89 ? -1.893 -1.111 -14.893 1.00 89.06 89 LEU A N 1
ATOM 729 C CA . LEU A 1 89 ? -2.022 -2.546 -15.104 1.00 89.06 89 LEU A CA 1
ATOM 730 C C . LEU A 1 89 ? -0.962 -2.994 -16.107 1.00 89.06 89 LEU A C 1
ATOM 732 O O . LEU A 1 89 ? -0.897 -2.444 -17.205 1.00 89.06 89 LEU A O 1
ATOM 736 N N . PHE A 1 90 ? -0.156 -3.988 -15.745 1.00 89.75 90 PHE A N 1
ATOM 737 C CA . PHE A 1 90 ? 0.934 -4.498 -16.576 1.00 89.75 90 PHE A CA 1
ATOM 738 C C . PHE A 1 90 ? 0.671 -5.942 -17.013 1.00 89.75 90 PHE A C 1
ATOM 740 O O . PHE A 1 90 ? 0.157 -6.735 -16.228 1.00 89.75 90 PHE A O 1
ATOM 747 N N . ASP A 1 91 ? 1.069 -6.274 -18.242 1.00 89.06 91 ASP A N 1
ATOM 748 C CA . ASP A 1 91 ? 1.078 -7.651 -18.765 1.00 89.06 91 ASP A CA 1
ATOM 749 C C . ASP A 1 91 ? 2.330 -8.417 -18.342 1.00 89.06 91 ASP A C 1
AT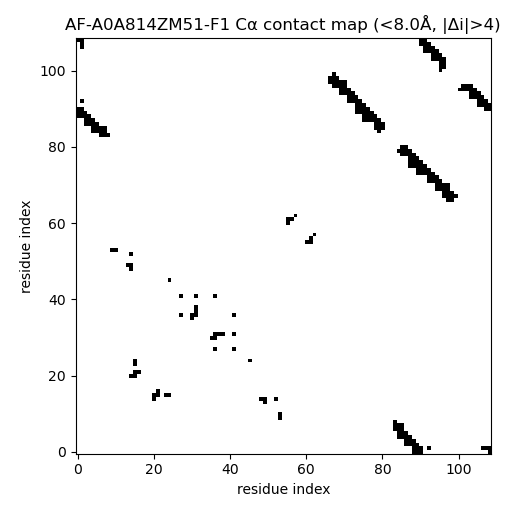OM 751 O O . ASP A 1 91 ? 2.288 -9.589 -17.972 1.00 89.06 91 ASP A O 1
ATOM 755 N N . SER A 1 92 ? 3.465 -7.729 -18.387 1.00 87.81 92 SER A N 1
ATOM 756 C CA . SER A 1 92 ? 4.758 -8.238 -17.955 1.00 87.81 92 SER A CA 1
ATOM 757 C C . SER A 1 92 ? 5.487 -7.132 -17.218 1.00 87.81 92 SER A C 1
ATOM 759 O O . SER A 1 92 ? 5.474 -5.977 -17.648 1.00 87.81 92 SER A O 1
ATOM 761 N N . LEU A 1 93 ? 6.098 -7.466 -16.087 1.00 90.44 93 LEU A N 1
ATOM 762 C CA . LEU A 1 93 ? 6.754 -6.495 -15.231 1.00 90.44 93 LEU A CA 1
ATOM 763 C C . LEU A 1 93 ? 7.987 -7.096 -14.563 1.00 90.44 93 LEU A C 1
ATOM 765 O O . LEU A 1 93 ? 7.911 -8.117 -13.889 1.00 90.44 93 LEU A O 1
ATOM 769 N N . THR A 1 94 ? 9.118 -6.419 -14.692 1.00 90.00 94 THR A N 1
ATOM 770 C CA . THR A 1 94 ? 10.371 -6.773 -14.031 1.00 90.00 94 THR A CA 1
ATOM 771 C C . THR A 1 94 ? 10.728 -5.711 -13.006 1.00 90.00 94 THR A C 1
ATOM 773 O O . THR A 1 94 ? 10.797 -4.527 -13.338 1.00 90.00 94 THR A O 1
ATOM 776 N N . PHE A 1 95 ? 11.021 -6.137 -11.782 1.00 88.75 95 PHE A N 1
ATOM 777 C CA . PHE A 1 95 ? 11.606 -5.306 -10.737 1.00 88.75 95 PHE A CA 1
ATOM 778 C C . PHE A 1 95 ? 13.098 -5.583 -10.613 1.00 88.75 95 PHE A C 1
ATOM 780 O O . PHE A 1 95 ? 13.519 -6.738 -10.586 1.00 88.75 95 PHE A O 1
ATOM 787 N N . THR A 1 96 ? 13.885 -4.521 -10.493 1.00 87.81 96 THR A N 1
ATOM 788 C CA . THR A 1 96 ? 15.331 -4.573 -10.262 1.00 87.81 96 THR A CA 1
ATOM 789 C C . THR A 1 96 ? 15.718 -3.584 -9.174 1.00 87.81 96 THR A C 1
ATOM 791 O O . THR A 1 96 ? 15.118 -2.512 -9.071 1.00 87.81 96 THR A O 1
ATOM 794 N N . SER A 1 97 ? 16.739 -3.906 -8.388 1.00 84.44 97 SER A N 1
ATOM 795 C CA . SER A 1 97 ? 17.295 -2.983 -7.401 1.00 84.44 97 SER A CA 1
ATOM 796 C C . SER A 1 97 ? 18.439 -2.176 -8.011 1.00 84.44 97 SER A C 1
ATOM 798 O O . SER A 1 97 ? 19.293 -2.730 -8.699 1.00 84.44 97 SER A O 1
ATOM 800 N N . ASN A 1 98 ? 18.498 -0.872 -7.729 1.00 78.75 98 ASN A N 1
ATOM 801 C CA . ASN A 1 98 ? 19.627 -0.041 -8.151 1.00 78.75 98 ASN A CA 1
ATOM 802 C C . ASN A 1 98 ? 20.947 -0.411 -7.443 1.00 78.75 98 ASN A C 1
ATOM 804 O O . ASN A 1 98 ? 22.019 -0.190 -7.994 1.00 78.75 98 ASN A O 1
ATOM 808 N N . THR A 1 99 ? 20.887 -0.969 -6.228 1.00 79.38 99 THR A N 1
ATOM 809 C CA . THR A 1 99 ? 22.088 -1.368 -5.464 1.00 79.38 99 THR A CA 1
ATOM 810 C C . THR A 1 99 ? 22.511 -2.804 -5.702 1.00 79.38 99 THR A C 1
ATOM 812 O O . THR A 1 99 ? 23.648 -3.153 -5.411 1.00 79.38 99 THR A O 1
ATOM 815 N N . ASP A 1 100 ? 21.604 -3.635 -6.207 1.00 79.12 100 ASP A N 1
ATOM 816 C CA . ASP A 1 100 ? 21.884 -5.026 -6.530 1.00 79.12 100 ASP A CA 1
ATOM 817 C C . ASP A 1 100 ? 21.177 -5.399 -7.840 1.00 79.12 100 ASP A C 1
ATOM 819 O O . ASP A 1 100 ? 20.012 -5.811 -7.830 1.00 79.12 100 ASP A O 1
ATOM 823 N N . PRO A 1 101 ? 21.868 -5.259 -8.984 1.00 74.88 101 PRO A N 1
ATOM 824 C CA . PRO A 1 101 ? 21.316 -5.615 -10.285 1.00 74.88 101 PRO A CA 1
ATOM 825 C C . PRO A 1 101 ? 21.055 -7.117 -10.442 1.00 74.88 101 PRO A C 1
ATOM 827 O O . PRO A 1 101 ? 20.378 -7.504 -11.397 1.00 74.88 101 PRO A O 1
ATOM 830 N N . SER A 1 102 ? 21.621 -7.965 -9.571 1.00 79.81 102 SER A N 1
ATOM 831 C CA . SER A 1 102 ? 21.417 -9.416 -9.608 1.00 79.81 102 SER A CA 1
ATOM 832 C C . SER A 1 102 ? 20.055 -9.809 -9.038 1.00 79.81 102 SER A C 1
ATOM 834 O O . SER A 1 102 ? 19.430 -10.752 -9.527 1.00 79.81 102 SER A O 1
ATOM 836 N N . TRP A 1 103 ? 19.541 -9.027 -8.086 1.00 82.88 103 TRP A N 1
ATOM 837 C CA . TRP A 1 103 ? 18.178 -9.162 -7.604 1.00 82.88 103 TRP A CA 1
ATOM 838 C C . TRP A 1 103 ? 17.197 -8.691 -8.682 1.00 82.88 103 TRP A C 1
ATOM 840 O O . TRP A 1 103 ? 17.076 -7.497 -8.984 1.00 82.88 103 TRP A O 1
ATOM 850 N N . LYS A 1 104 ? 16.497 -9.654 -9.285 1.00 82.69 104 LYS A N 1
ATOM 851 C CA . LYS A 1 104 ? 15.466 -9.415 -10.294 1.00 82.69 104 LYS A CA 1
ATOM 852 C C . LYS A 1 104 ? 14.245 -10.268 -10.000 1.00 82.69 104 LYS A C 1
ATOM 854 O O . LYS A 1 104 ? 14.367 -11.470 -9.784 1.00 82.69 104 LYS A O 1
ATOM 859 N N . ILE A 1 105 ? 13.071 -9.652 -10.047 1.00 86.50 105 ILE A N 1
ATOM 860 C CA . ILE A 1 105 ? 11.790 -10.354 -9.942 1.00 86.50 105 ILE A CA 1
ATOM 861 C C . ILE A 1 105 ? 11.015 -10.094 -11.224 1.00 86.50 105 ILE A C 1
ATOM 863 O O . ILE A 1 105 ? 10.783 -8.939 -11.568 1.00 86.50 105 ILE A O 1
ATOM 867 N N . ASN A 1 106 ? 10.616 -11.159 -11.916 1.00 86.06 106 ASN A N 1
ATOM 868 C CA . ASN A 1 106 ? 9.755 -11.078 -13.092 1.00 86.06 106 ASN A CA 1
ATOM 869 C C . ASN A 1 106 ? 8.348 -11.526 -12.710 1.00 86.06 106 ASN A C 1
ATOM 871 O O . ASN A 1 106 ? 8.169 -12.626 -12.194 1.00 86.06 106 ASN A O 1
ATOM 875 N N . LEU A 1 107 ? 7.371 -10.673 -12.979 1.00 81.88 107 LEU A N 1
ATOM 876 C CA . LEU A 1 107 ? 5.955 -10.972 -12.875 1.00 81.88 107 LEU A CA 1
ATOM 877 C C . LEU A 1 107 ? 5.386 -11.003 -14.292 1.00 81.88 107 LEU A C 1
ATOM 879 O O . LEU A 1 107 ? 5.311 -9.977 -14.969 1.00 81.88 107 LEU A O 1
ATOM 883 N N . THR A 1 108 ? 5.020 -12.193 -14.740 1.00 78.88 108 THR A N 1
ATOM 884 C CA . THR A 1 108 ? 4.239 -12.423 -15.955 1.00 78.88 108 THR A CA 1
ATOM 885 C C . THR A 1 108 ? 2.904 -13.011 -15.525 1.00 78.88 108 THR A C 1
ATOM 887 O O . THR A 1 108 ? 2.880 -13.817 -14.591 1.00 78.88 108 THR A O 1
ATOM 890 N N . ASP A 1 109 ? 1.815 -12.567 -16.147 1.00 61.97 109 ASP A N 1
ATOM 891 C CA . ASP A 1 109 ? 0.508 -13.221 -15.996 1.00 61.97 109 ASP A CA 1
ATOM 892 C C . ASP A 1 109 ? 0.469 -14.595 -16.689 1.00 61.97 109 ASP A C 1
ATOM 894 O O . ASP A 1 109 ? 1.203 -14.784 -17.690 1.00 61.97 109 ASP A O 1
#

Radius of gyration: 17.45 Å; Cα contacts (8 Å, |Δi|>4): 137; chains: 1; bounding box: 39×26×44 Å

Sequence (109 aa):
MNYIVFFNGAYLIKQVHTTIGLALDDTLRELLRRQILTSRVVHYILGVFDYIINQKLNSQSVKERKGSNLIFKGHLRSYRGCDQVWTLLFDSLTFTSNTDPSWKINLTD

Mean predicted aligned error: 8.57 Å

Nearest PDB structures (foldseek):
  5fmf-assembly1_O  TM=7.719E-01  e=5.872E-05  Saccharomyces cerevisiae
  7oh9-assembly1_M  TM=8.760E-01  e=6.065E-04  Saccharomyces cerevisiae
  2pyj-assembly2_B  TM=5.570E-01  e=2.853E+00  Salasvirus phi29
  6iff-assembly2_B  TM=5.909E-01  e=3.447E+00  Deinococcus radiodurans R1 = ATCC 13939 = DSM 20539
  6koy-assembly1_A  TM=5.805E-01  e=3.237E+00  Deinococcus radiodurans R1 = ATCC 13939 = DSM 20539

Organism: NCBI:txid433720

Secondary structure (DSSP, 8-state):
-EEEEEESSTT---GGGSHHHHHHHHHHHHHHHTTSS-HHHHHHHHHHHHHHHHHHHHSHHHHHH---PEEEEEEEEEEEEETTEEEEEEEEEEEEESS-TT-EEEEE-

pLDDT: mean 78.98, std 14.69, range [44.91, 95.44]